Protein AF-A0AAX3QVM3-F1 (afdb_monomer)

Sequence (133 aa):
MRQSLIAAGMFLLTGGMVGCGTSSTQEKEDLIVVDVSKDYPKKELILQDLFDVEYIPLETTDEFVTLGWLQAIGKDVMIVRNMFAADGNIFIYDRKGKAVRKINRRGQGNEEYYATNGIYLDDEKGEMFVGNL

Mean predicted aligned error: 13.81 Å

Structure (mmCIF, N/CA/C/O backbone):
data_AF-A0AAX3QVM3-F1
#
_entry.id   AF-A0AAX3QVM3-F1
#
loop_
_atom_site.group_PDB
_atom_site.id
_atom_site.type_symbol
_atom_site.label_atom_id
_atom_site.label_alt_id
_atom_site.label_comp_id
_atom_site.label_asym_id
_atom_site.label_entity_id
_atom_site.label_seq_id
_atom_site.pdbx_PDB_ins_code
_atom_site.Cartn_x
_atom_site.Cartn_y
_atom_site.Cartn_z
_atom_site.occupancy
_atom_site.B_iso_or_equiv
_atom_site.auth_seq_id
_atom_site.auth_comp_id
_atom_site.auth_asym_id
_atom_site.auth_atom_id
_atom_site.pdbx_PDB_model_num
ATOM 1 N N . MET A 1 1 ? -101.484 -5.736 32.962 1.00 38.78 1 MET A N 1
ATOM 2 C CA . MET A 1 1 ? -100.752 -6.517 31.938 1.00 38.78 1 MET A CA 1
ATOM 3 C C . MET A 1 1 ? -100.676 -5.698 30.653 1.00 38.78 1 MET A C 1
ATOM 5 O O . MET A 1 1 ? -101.723 -5.218 30.246 1.00 38.78 1 MET A O 1
ATOM 9 N N . ARG A 1 2 ? -99.470 -5.621 30.048 1.00 36.12 2 ARG A N 1
ATOM 10 C CA . ARG A 1 2 ? -99.080 -5.027 28.734 1.00 36.12 2 ARG A CA 1
ATOM 11 C C . ARG A 1 2 ? -98.891 -3.491 28.735 1.00 36.12 2 ARG A C 1
ATOM 13 O O . ARG A 1 2 ? -99.872 -2.770 28.769 1.00 36.12 2 ARG A O 1
ATOM 20 N N . GLN A 1 3 ? -97.694 -2.972 29.050 1.00 40.34 3 GLN A N 1
ATOM 21 C CA . GLN A 1 3 ? -96.449 -2.765 28.254 1.00 40.34 3 GLN A CA 1
ATOM 22 C C . GLN A 1 3 ? -96.448 -1.498 27.351 1.00 40.34 3 GLN A C 1
ATOM 24 O O . GLN A 1 3 ? -97.041 -1.505 26.283 1.00 40.34 3 GLN A O 1
ATOM 29 N N . SER A 1 4 ? -95.768 -0.452 27.862 1.00 41.88 4 SER A N 1
ATOM 30 C CA . SER A 1 4 ? -94.753 0.459 27.259 1.00 41.88 4 SER A CA 1
ATOM 31 C C . SER A 1 4 ? -95.005 1.095 25.870 1.00 41.88 4 SER A C 1
ATOM 33 O O . SER A 1 4 ? -95.074 0.378 24.884 1.00 41.88 4 SER A O 1
ATOM 35 N N . LEU A 1 5 ? -95.236 2.419 25.749 1.00 45.25 5 LEU A N 1
ATOM 36 C CA . LEU A 1 5 ? -94.294 3.579 25.690 1.00 45.25 5 LEU A CA 1
ATOM 37 C C . LEU A 1 5 ? -93.631 3.813 24.313 1.00 45.25 5 LEU A C 1
ATOM 39 O O . LEU A 1 5 ? -92.945 2.928 23.824 1.00 45.25 5 LEU A O 1
ATOM 43 N N . ILE A 1 6 ? -93.766 5.035 23.765 1.00 42.94 6 ILE A N 1
ATOM 44 C CA . ILE A 1 6 ? -92.676 5.963 23.363 1.00 42.94 6 ILE A CA 1
ATOM 45 C C . ILE A 1 6 ? -93.299 7.316 22.959 1.00 42.94 6 ILE A C 1
ATOM 47 O O . ILE A 1 6 ? -94.255 7.375 22.188 1.00 42.94 6 ILE A O 1
ATOM 51 N N . ALA A 1 7 ? -92.752 8.399 23.516 1.00 40.78 7 ALA A N 1
ATOM 52 C CA . ALA A 1 7 ? -93.188 9.779 23.351 1.00 40.78 7 ALA A CA 1
ATOM 53 C C . ALA A 1 7 ? -92.034 10.677 22.876 1.00 40.78 7 ALA A C 1
ATOM 55 O O . ALA A 1 7 ? -90.876 10.421 23.191 1.00 40.78 7 ALA A O 1
ATOM 56 N N . ALA A 1 8 ? -92.444 11.773 22.232 1.00 39.62 8 ALA A N 1
ATOM 57 C CA . ALA A 1 8 ? -91.762 13.058 22.059 1.00 39.62 8 ALA A CA 1
ATOM 58 C C . ALA A 1 8 ? -90.604 13.147 21.046 1.00 39.62 8 ALA A C 1
ATOM 60 O O . ALA A 1 8 ? -89.513 12.615 21.227 1.00 39.62 8 ALA A O 1
ATOM 61 N N . GLY A 1 9 ? -90.869 13.912 19.981 1.00 39.12 9 GLY A N 1
ATOM 62 C CA . GLY A 1 9 ? -89.917 14.303 18.953 1.00 39.12 9 GLY A CA 1
ATOM 63 C C . GLY A 1 9 ? -89.215 15.640 19.229 1.00 39.12 9 GLY A C 1
ATOM 64 O O . GLY A 1 9 ? -89.809 16.576 19.749 1.00 39.12 9 GLY A O 1
ATOM 65 N N . MET A 1 10 ? -87.951 15.671 18.801 1.00 50.88 10 MET A N 1
ATOM 66 C CA . MET A 1 10 ? -87.217 16.745 18.112 1.00 50.88 10 MET A CA 1
ATOM 67 C C . MET A 1 10 ? -87.161 18.168 18.716 1.00 50.88 10 MET A C 1
ATOM 69 O O . MET A 1 10 ? -88.043 18.985 18.478 1.00 50.88 10 MET A O 1
ATOM 73 N N . PHE A 1 11 ? -86.018 18.510 19.331 1.00 42.75 11 PHE A N 1
ATOM 74 C CA . PHE A 1 11 ? -85.433 19.868 19.360 1.00 42.75 11 PHE A CA 1
ATOM 75 C C . PHE A 1 11 ? -83.930 19.761 19.726 1.00 42.75 11 PHE A C 1
ATOM 77 O O . PHE A 1 11 ? -83.596 19.253 20.788 1.00 42.75 11 PHE A O 1
ATOM 84 N N . LEU A 1 12 ? -83.012 19.864 18.756 1.00 39.66 12 LEU A N 1
ATOM 85 C CA . LEU A 1 12 ? -82.156 21.027 18.447 1.00 39.66 12 LEU A CA 1
ATOM 86 C C . LEU A 1 12 ? -81.158 21.474 19.543 1.00 39.66 12 LEU A C 1
ATOM 88 O O . LEU A 1 12 ? -81.544 21.918 20.614 1.00 39.66 12 LEU A O 1
ATOM 92 N N . LEU A 1 13 ? -79.882 21.503 19.120 1.00 44.12 13 LEU A N 1
ATOM 93 C CA . LEU A 1 13 ? -78.793 22.413 19.518 1.00 44.12 13 LEU A CA 1
ATOM 94 C C . LEU A 1 13 ? -78.195 22.283 20.929 1.00 44.12 13 LEU A C 1
ATOM 96 O O . LEU A 1 13 ? -78.696 22.839 21.896 1.00 44.12 13 LEU A O 1
ATOM 100 N N . THR A 1 14 ? -76.995 21.698 20.995 1.00 49.50 14 THR A N 1
ATOM 101 C CA . THR A 1 14 ? -75.802 22.325 21.607 1.00 49.50 14 THR A CA 1
ATOM 102 C C . THR A 1 14 ? -74.575 21.465 21.296 1.00 49.50 14 THR A C 1
ATOM 104 O O . THR A 1 14 ? -74.371 20.395 21.860 1.00 49.50 14 THR A O 1
ATOM 107 N N . GLY A 1 15 ? -73.765 21.923 20.338 1.00 46.59 15 GLY A N 1
ATOM 108 C CA . GLY A 1 15 ? -72.443 21.366 20.076 1.00 46.59 15 GLY A CA 1
ATOM 109 C C . GLY A 1 15 ? -71.517 21.693 21.241 1.00 46.59 15 GLY A C 1
ATOM 110 O O . GLY A 1 15 ? -71.039 22.819 21.359 1.00 46.59 15 GLY A O 1
ATOM 111 N N . GLY A 1 16 ? -71.291 20.714 22.114 1.00 46.47 16 GLY A N 1
ATOM 112 C CA . GLY A 1 16 ? -70.251 20.780 23.129 1.00 46.47 16 GLY A CA 1
ATOM 113 C C . GLY A 1 16 ? -68.883 20.638 22.470 1.00 46.47 16 GLY A C 1
ATOM 114 O O . GLY A 1 16 ? -68.560 19.581 21.931 1.00 46.47 16 GLY A O 1
ATOM 115 N N . MET A 1 17 ? -68.068 21.691 22.527 1.0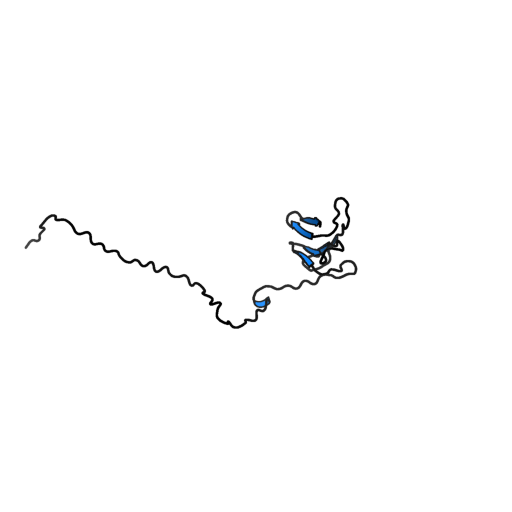0 55.53 17 MET A N 1
ATOM 116 C CA . MET A 1 17 ? -66.625 21.574 22.335 1.00 55.53 17 MET A CA 1
ATOM 117 C C . MET A 1 17 ? -66.050 20.751 23.492 1.00 55.53 17 MET A C 1
ATOM 119 O O . MET A 1 17 ? -65.626 21.295 24.507 1.00 55.53 17 MET A O 1
ATOM 123 N N . VAL A 1 18 ? -66.035 19.428 23.345 1.00 55.25 18 VAL A N 1
ATOM 124 C CA . VAL A 1 18 ? -65.148 18.567 24.129 1.00 55.25 18 VAL A CA 1
ATOM 125 C C . VAL A 1 18 ? -63.898 18.373 23.284 1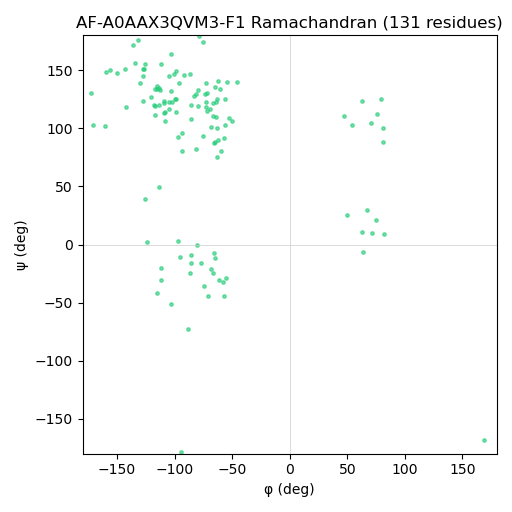.00 55.25 18 VAL A C 1
ATOM 127 O O . VAL A 1 18 ? -63.744 17.387 22.567 1.00 55.25 18 VAL A O 1
ATOM 130 N N . GLY A 1 19 ? -63.018 19.374 23.330 1.00 46.50 19 GLY A N 1
ATOM 131 C CA . GLY A 1 19 ? -61.626 19.204 22.938 1.00 46.50 19 GLY A CA 1
ATOM 132 C C . GLY A 1 19 ? -60.987 18.238 23.926 1.00 46.50 19 GLY A C 1
ATOM 133 O O . GLY A 1 19 ? -60.491 18.649 24.972 1.00 46.50 19 GLY A O 1
ATOM 134 N N . CYS A 1 20 ? -61.083 16.943 23.632 1.00 52.28 20 CYS A N 1
ATOM 135 C CA . CYS A 1 20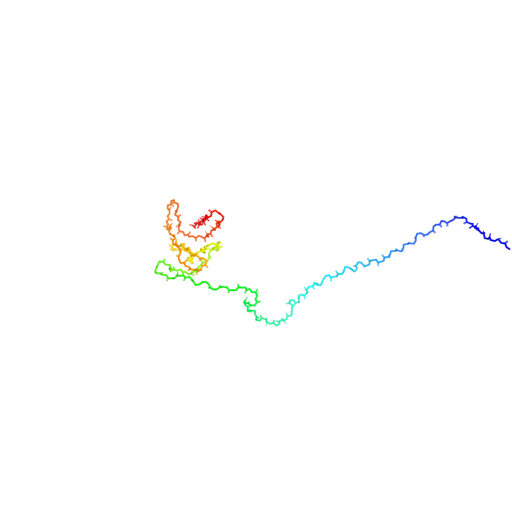 ? -60.367 15.909 24.354 1.00 52.28 20 CYS A CA 1
ATOM 136 C C . CYS A 1 20 ? -58.877 16.155 24.122 1.00 52.28 20 CYS A C 1
ATOM 138 O O . CYS A 1 20 ? -58.380 16.024 23.003 1.00 52.28 20 CYS A O 1
ATOM 140 N N . GLY A 1 21 ? -58.191 16.582 25.181 1.00 53.38 21 GLY A N 1
ATOM 141 C CA 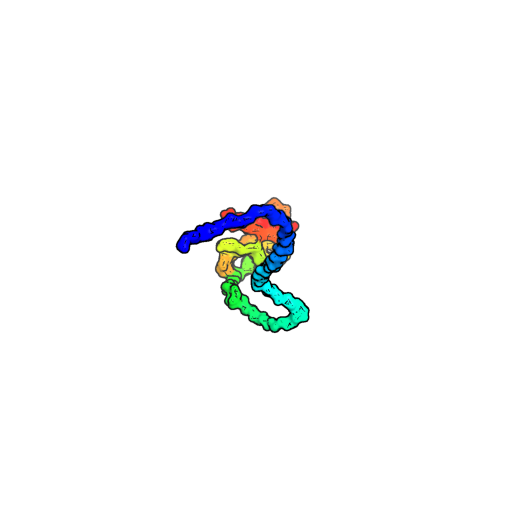. GLY A 1 21 ? -56.746 16.659 25.222 1.00 53.38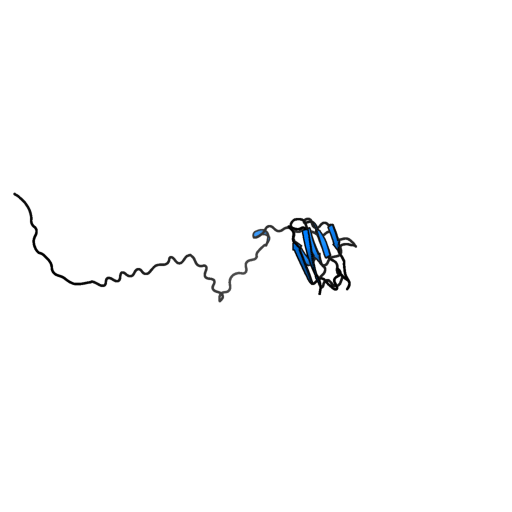 21 GLY A CA 1
ATOM 142 C C . GLY A 1 21 ? -56.165 15.266 25.055 1.00 53.38 21 GLY A C 1
ATOM 143 O O . GLY A 1 21 ? -55.912 14.569 26.029 1.00 53.38 21 GLY A O 1
ATOM 144 N N . THR A 1 22 ? -55.910 14.870 23.817 1.00 44.91 22 THR A N 1
ATOM 145 C CA . THR A 1 22 ? -54.849 13.917 23.539 1.00 44.91 22 THR A CA 1
ATOM 146 C C . THR A 1 22 ? -53.565 14.724 23.519 1.00 44.91 22 THR A C 1
ATOM 148 O O . THR A 1 22 ? -53.086 15.140 22.464 1.00 44.91 22 THR A O 1
ATOM 151 N N . SER A 1 23 ? -53.009 14.982 24.706 1.00 48.88 23 SER A N 1
ATOM 152 C CA . SER A 1 23 ? -51.562 15.087 24.802 1.00 48.88 23 SER A CA 1
ATOM 153 C C . SER A 1 23 ? -51.049 13.770 24.249 1.00 48.88 23 SER A C 1
ATOM 155 O O . SER A 1 23 ? -51.178 12.732 24.896 1.00 48.88 23 SER A O 1
ATOM 157 N N . SER A 1 24 ? -50.560 13.797 23.016 1.00 50.00 24 SER A N 1
ATOM 158 C CA . SER A 1 24 ? -49.697 12.752 22.511 1.00 50.00 24 SER A CA 1
ATOM 159 C C . SER A 1 24 ? -48.515 12.698 23.473 1.00 50.00 24 SER A C 1
ATOM 161 O O . SER A 1 24 ? -47.546 13.443 23.324 1.00 50.00 24 SER A O 1
ATOM 163 N N . THR A 1 25 ? -48.611 11.857 24.501 1.00 50.00 25 THR A N 1
ATOM 164 C CA . THR A 1 25 ? -47.453 11.220 25.106 1.00 50.00 25 THR A CA 1
ATOM 165 C C . THR A 1 25 ? -46.831 10.422 23.976 1.00 50.00 25 THR A C 1
ATOM 167 O O . THR A 1 25 ? -47.109 9.243 23.793 1.00 50.00 25 THR A O 1
ATOM 170 N N . GLN A 1 26 ? -46.066 11.127 23.140 1.00 55.28 26 GLN A N 1
ATOM 171 C CA . GLN A 1 26 ? -44.963 10.527 22.430 1.00 55.28 26 GLN A CA 1
ATOM 172 C C . GLN A 1 26 ? -44.159 9.873 23.538 1.00 55.28 26 GLN A C 1
ATOM 174 O O . GLN A 1 26 ? -43.618 10.569 24.403 1.00 55.28 26 GLN A O 1
ATOM 179 N N . GLU A 1 27 ? -44.199 8.546 23.583 1.00 58.81 27 GLU A N 1
ATOM 180 C CA . GLU A 1 27 ? -43.192 7.789 24.295 1.00 58.81 27 GLU A CA 1
ATOM 181 C C . GLU A 1 27 ? -41.869 8.349 23.783 1.00 58.81 27 GLU A C 1
ATOM 183 O O . GLU A 1 27 ? -41.536 8.225 22.604 1.00 58.81 27 GLU A O 1
ATOM 188 N N . LYS A 1 28 ? -41.202 9.140 24.630 1.00 60.38 28 LYS A N 1
ATOM 189 C CA . LYS A 1 28 ? -39.835 9.544 24.363 1.00 6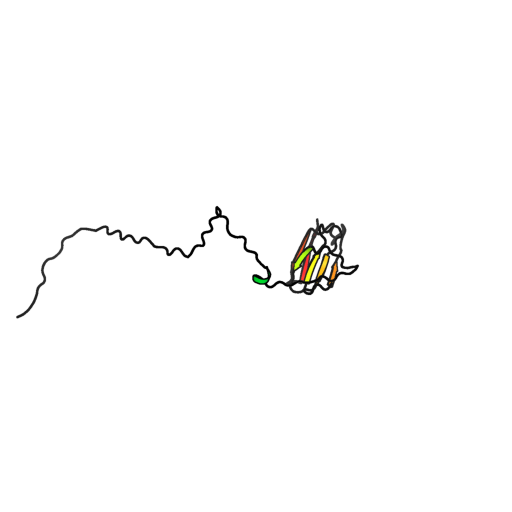0.38 28 LYS A CA 1
ATOM 190 C C . LYS A 1 28 ? -39.089 8.231 24.374 1.00 60.38 28 LYS A C 1
ATOM 192 O O . LYS A 1 28 ? -38.838 7.692 25.449 1.00 60.38 28 LYS A O 1
ATOM 197 N N . GLU A 1 29 ? -38.811 7.709 23.187 1.00 61.31 29 GLU A N 1
ATOM 198 C CA . GLU A 1 29 ? -37.793 6.690 23.040 1.00 61.31 29 GLU A CA 1
ATOM 199 C C . GLU A 1 29 ? -36.573 7.138 23.840 1.00 61.31 29 GLU A C 1
ATOM 201 O O . GLU A 1 29 ? -36.288 8.337 23.920 1.00 61.31 29 GLU A O 1
ATOM 206 N N . ASP A 1 30 ? -35.952 6.176 24.509 1.00 71.44 30 ASP A N 1
ATOM 207 C CA . ASP A 1 30 ? -34.983 6.336 25.589 1.00 71.44 30 ASP A CA 1
ATOM 208 C C . ASP A 1 30 ? -33.717 7.066 25.088 1.00 71.44 30 ASP A C 1
ATOM 210 O O . ASP A 1 30 ? -32.681 6.479 24.773 1.00 71.44 30 ASP A O 1
ATOM 214 N N . LEU A 1 31 ? -33.832 8.383 24.905 1.00 79.19 31 LEU A N 1
ATOM 215 C CA . LEU A 1 31 ? -32.796 9.228 24.336 1.00 79.19 31 LEU A CA 1
ATOM 216 C C . LEU A 1 31 ? -31.689 9.382 25.368 1.00 79.19 31 LEU A C 1
ATOM 218 O O . LEU A 1 31 ? -31.881 9.960 26.439 1.00 79.19 31 LEU A O 1
ATOM 222 N N . ILE A 1 32 ? -30.500 8.912 25.007 1.00 85.31 32 ILE A N 1
ATOM 223 C CA . ILE A 1 32 ? -29.303 9.112 25.814 1.00 85.31 32 ILE A CA 1
ATOM 224 C C . ILE A 1 32 ? -28.970 10.610 25.803 1.00 85.31 32 ILE A C 1
ATOM 226 O O . ILE A 1 32 ? -28.555 11.162 24.784 1.00 85.31 32 ILE A O 1
ATOM 230 N N . VAL A 1 33 ? -29.149 11.275 26.946 1.00 87.06 33 VAL A N 1
ATOM 231 C CA . VAL A 1 33 ? -28.783 12.684 27.140 1.00 87.06 33 VAL A CA 1
ATOM 232 C C . VAL A 1 33 ? -27.437 12.753 27.853 1.00 87.06 33 VAL A C 1
ATOM 234 O O . VAL A 1 33 ? -27.319 12.367 29.016 1.00 87.06 33 VAL A O 1
ATOM 237 N N . VAL A 1 34 ? -26.423 13.263 27.154 1.00 90.25 34 VAL A N 1
ATOM 238 C CA . VAL A 1 34 ? -25.081 13.491 27.707 1.00 90.25 34 VAL A CA 1
ATOM 239 C C . VAL A 1 34 ? -24.931 14.967 28.076 1.00 90.25 34 VAL A C 1
ATOM 241 O O . VAL A 1 34 ? -25.135 15.849 27.244 1.00 90.25 34 VAL A O 1
ATOM 244 N N . ASP A 1 35 ? -24.566 15.240 29.327 1.00 92.62 35 ASP A N 1
ATOM 245 C CA . ASP A 1 35 ? -24.357 16.586 29.862 1.00 92.62 35 ASP A CA 1
ATOM 246 C C . ASP A 1 35 ? -22.879 16.974 29.740 1.00 92.62 35 ASP A C 1
ATOM 248 O O . ASP A 1 35 ? -22.060 16.645 30.593 1.00 92.62 35 ASP A O 1
ATOM 252 N N . VAL A 1 36 ? -22.535 17.695 28.673 1.00 91.38 36 VAL A N 1
ATOM 253 C CA . VAL A 1 36 ? -21.147 18.083 28.351 1.00 91.38 36 VAL A CA 1
ATOM 254 C C . VAL A 1 36 ? -20.505 19.050 29.355 1.00 91.38 36 VAL A C 1
ATOM 256 O O . VAL A 1 36 ? -19.317 19.335 29.238 1.00 91.38 36 VAL A O 1
ATOM 259 N N . SER A 1 37 ? -21.268 19.572 30.323 1.00 95.12 37 SER A N 1
ATOM 260 C CA . SER A 1 37 ? -20.737 20.444 31.380 1.00 95.12 37 SER A CA 1
ATOM 261 C C . SER A 1 37 ? -20.174 19.676 32.579 1.00 95.12 37 SER A C 1
ATOM 263 O O . SER A 1 37 ? -19.554 20.278 33.457 1.00 95.12 37 SER A O 1
ATOM 265 N N . LYS A 1 38 ? -20.391 18.357 32.631 1.00 95.25 38 LYS A N 1
ATOM 266 C CA . LYS A 1 38 ? -19.945 17.493 33.725 1.00 95.25 38 LYS A CA 1
ATOM 267 C C . LYS A 1 38 ? -18.677 16.732 33.369 1.00 95.25 38 LYS A C 1
ATOM 269 O O . LYS A 1 38 ? -18.499 16.272 32.244 1.00 95.25 38 LYS A O 1
ATOM 274 N N . ASP A 1 39 ? -17.849 16.515 34.384 1.00 92.69 39 ASP A N 1
ATOM 275 C CA . ASP A 1 39 ? -16.718 15.600 34.303 1.00 92.69 39 ASP A CA 1
ATOM 276 C C . ASP A 1 39 ? -17.195 14.155 34.484 1.00 92.69 39 ASP A C 1
ATOM 278 O O . ASP A 1 39 ? -17.733 13.774 35.527 1.00 92.69 39 ASP A O 1
ATOM 282 N N . TYR A 1 40 ? -16.976 13.335 33.460 1.00 90.75 40 TYR A N 1
ATOM 283 C CA . TYR A 1 40 ? -17.228 11.897 33.490 1.00 90.75 40 TYR A CA 1
ATOM 284 C C . TYR A 1 40 ? -15.926 11.129 33.759 1.00 90.75 40 TYR A C 1
ATOM 286 O O . TYR A 1 40 ? -14.849 11.579 33.353 1.00 90.75 40 TYR A O 1
ATOM 294 N N . PRO A 1 41 ? -15.982 9.959 34.422 1.00 90.94 41 PRO A N 1
ATOM 295 C CA . PRO A 1 41 ? -14.788 9.165 34.679 1.00 90.94 41 PRO A CA 1
ATOM 296 C C . PRO A 1 41 ? -14.126 8.750 33.363 1.00 90.94 41 PRO A C 1
ATOM 298 O O . PRO A 1 41 ? -14.783 8.265 32.439 1.00 90.94 41 PRO A O 1
ATOM 301 N N . LYS A 1 42 ? -12.801 8.910 33.291 1.00 88.31 42 LYS A N 1
ATOM 302 C CA . LYS A 1 42 ? -12.012 8.386 32.176 1.00 88.31 42 LYS A CA 1
ATOM 303 C C . LYS A 1 42 ? -12.132 6.867 32.179 1.00 88.31 42 LYS A C 1
ATOM 305 O O . LYS A 1 42 ? -11.839 6.227 33.187 1.00 88.31 42 LYS A O 1
ATOM 310 N N . LYS A 1 43 ? -12.555 6.304 31.052 1.00 85.69 43 LYS A N 1
ATOM 311 C CA . LYS A 1 43 ? -12.577 4.861 30.841 1.00 85.69 43 LYS A CA 1
ATOM 312 C C . LYS A 1 43 ? -11.346 4.475 30.036 1.00 85.69 43 LYS A C 1
ATOM 314 O O . LYS A 1 43 ? -11.118 5.026 28.963 1.00 85.69 43 LYS A O 1
ATOM 319 N N . GLU A 1 44 ? -10.560 3.548 30.563 1.00 87.44 44 GLU A N 1
ATOM 320 C CA . GLU A 1 44 ? -9.510 2.903 29.786 1.00 87.44 44 GLU A CA 1
ATOM 321 C C . GLU A 1 44 ? -10.183 1.942 28.803 1.00 87.44 44 GLU A C 1
ATOM 323 O O . GLU A 1 44 ? -11.004 1.110 29.195 1.00 87.44 44 GLU A O 1
ATOM 328 N N . LEU A 1 45 ? -9.917 2.135 27.514 1.00 85.69 45 LEU A N 1
ATOM 329 C CA . LEU A 1 45 ? -10.437 1.289 26.450 1.00 85.69 45 LEU A CA 1
ATOM 330 C C . LEU A 1 45 ? -9.278 0.466 25.910 1.00 85.69 45 LEU A C 1
ATOM 332 O O . LEU A 1 45 ? -8.346 1.010 25.319 1.00 85.69 45 LEU A O 1
ATOM 336 N N . ILE A 1 46 ? -9.352 -0.843 26.107 1.00 86.12 46 ILE A N 1
ATOM 337 C CA . ILE A 1 46 ? -8.440 -1.786 25.479 1.00 86.12 46 ILE A CA 1
ATOM 338 C C . ILE A 1 46 ? -9.034 -2.096 24.106 1.00 86.12 46 ILE A C 1
ATOM 340 O O . ILE A 1 46 ? -10.165 -2.558 24.005 1.00 86.12 46 ILE A O 1
ATOM 344 N N . LEU A 1 47 ? -8.298 -1.811 23.029 1.00 85.44 47 LEU A N 1
ATOM 345 C CA . LEU A 1 47 ? -8.815 -1.994 21.663 1.00 85.44 47 LEU A CA 1
ATOM 346 C C . LEU A 1 47 ? -9.253 -3.440 21.392 1.00 85.44 47 LEU A C 1
ATOM 348 O O . LEU A 1 47 ? -10.218 -3.647 20.670 1.00 85.44 47 LEU A O 1
ATOM 352 N N . GLN A 1 48 ? -8.586 -4.410 22.018 1.00 88.06 48 GLN A N 1
ATOM 353 C CA . GLN A 1 48 ? -8.900 -5.839 21.927 1.00 88.06 48 GLN A CA 1
ATOM 354 C C . GLN A 1 48 ? -10.252 -6.200 22.562 1.00 88.06 48 GLN A C 1
ATOM 356 O O . GLN A 1 48 ? -10.863 -7.184 22.165 1.00 88.06 48 GLN A O 1
ATOM 361 N N . ASP A 1 49 ? -10.744 -5.396 23.510 1.00 89.38 49 ASP A N 1
ATOM 362 C CA . ASP A 1 49 ? -12.070 -5.593 24.110 1.00 89.38 49 ASP A CA 1
ATOM 363 C C . ASP A 1 49 ? -13.193 -5.118 23.173 1.00 89.38 49 ASP A C 1
ATOM 365 O O . ASP A 1 49 ? -14.365 -5.421 23.397 1.00 89.38 49 ASP A O 1
ATOM 369 N N . LEU A 1 50 ? -12.846 -4.331 22.149 1.00 90.62 50 LEU A N 1
ATOM 370 C CA . LEU A 1 50 ? -13.789 -3.716 21.214 1.00 90.62 50 LEU A CA 1
ATOM 371 C C . LEU A 1 50 ? -13.688 -4.299 19.800 1.00 90.62 50 LEU A C 1
ATOM 373 O O . LEU A 1 50 ? -14.688 -4.314 19.085 1.00 90.62 50 LEU A O 1
ATOM 377 N N . PHE A 1 51 ? -12.498 -4.743 19.390 1.00 90.19 51 PHE A N 1
ATOM 378 C CA . PHE A 1 51 ? -12.189 -5.146 18.021 1.00 90.19 51 PHE A CA 1
ATOM 379 C C . PHE A 1 51 ? -11.239 -6.344 17.979 1.00 90.19 51 PHE A C 1
ATOM 381 O O . PHE A 1 51 ? -10.351 -6.477 18.822 1.00 90.19 51 PHE A O 1
ATOM 388 N N . ASP A 1 52 ? -11.353 -7.146 16.921 1.00 91.56 52 ASP A N 1
ATOM 389 C CA . ASP A 1 52 ? -10.322 -8.115 16.559 1.00 91.56 52 ASP A CA 1
ATOM 390 C C . ASP A 1 52 ? -9.076 -7.363 16.070 1.00 91.56 52 ASP A C 1
ATOM 392 O O . ASP A 1 52 ? -9.116 -6.633 15.076 1.00 91.56 52 ASP A O 1
ATOM 396 N N . VAL A 1 53 ? -7.962 -7.513 16.789 1.00 89.75 53 VAL A N 1
ATOM 397 C CA . VAL A 1 53 ? -6.696 -6.837 16.478 1.00 89.75 53 VAL A CA 1
ATOM 398 C C . VAL A 1 53 ? -5.691 -7.855 15.956 1.00 89.75 53 VAL A C 1
ATOM 400 O O . VAL A 1 53 ? -5.348 -8.814 16.644 1.00 89.75 53 VAL A O 1
ATOM 403 N N . GLU A 1 54 ? -5.166 -7.608 14.759 1.00 90.62 54 GLU A N 1
ATOM 404 C CA . GLU A 1 54 ? -4.089 -8.389 14.154 1.00 90.62 54 GLU A CA 1
ATOM 405 C C . GLU A 1 54 ? -2.839 -7.519 13.981 1.00 90.62 54 GLU A C 1
ATOM 407 O O . GLU A 1 54 ? -2.914 -6.377 13.523 1.00 90.62 54 GLU A O 1
ATOM 412 N N . TYR A 1 55 ? -1.676 -8.074 14.325 1.00 92.31 55 TYR A N 1
ATOM 413 C CA . TYR A 1 55 ? -0.380 -7.453 14.067 1.00 92.31 55 TYR A CA 1
ATOM 414 C C . TYR A 1 55 ? 0.301 -8.172 12.904 1.00 92.31 55 TYR A C 1
ATOM 416 O O . TYR A 1 55 ? 0.646 -9.346 13.018 1.00 92.31 55 TYR A O 1
ATOM 424 N N . ILE A 1 56 ? 0.528 -7.453 11.803 1.00 95.44 56 ILE A N 1
ATOM 425 C CA . ILE A 1 56 ? 1.176 -7.988 10.602 1.00 95.44 56 ILE A CA 1
ATOM 426 C C . ILE A 1 56 ? 2.590 -7.392 10.495 1.00 95.44 56 ILE A C 1
ATOM 428 O O . ILE A 1 56 ? 2.720 -6.206 10.179 1.00 95.44 56 ILE A O 1
ATOM 432 N N . PRO A 1 57 ? 3.659 -8.165 10.766 1.00 95.75 57 PRO A N 1
ATOM 433 C CA . PRO A 1 57 ? 5.023 -7.691 10.572 1.00 95.75 57 PRO A CA 1
ATOM 434 C C . PRO A 1 57 ? 5.354 -7.638 9.077 1.00 95.75 57 PRO A C 1
ATOM 436 O O . PRO A 1 57 ? 5.164 -8.618 8.362 1.00 95.75 57 PRO A O 1
ATOM 439 N N . LEU A 1 58 ? 5.878 -6.506 8.606 1.00 97.56 58 LEU A N 1
ATOM 440 C CA . LEU A 1 58 ? 6.338 -6.380 7.224 1.00 97.56 58 LEU A CA 1
ATOM 441 C C . LEU A 1 58 ? 7.746 -6.969 7.077 1.00 97.56 58 LEU A C 1
ATOM 443 O O . LEU A 1 58 ? 8.660 -6.627 7.832 1.00 97.56 58 LEU A O 1
ATOM 447 N N . GLU A 1 59 ? 7.925 -7.840 6.088 1.00 98.00 59 GLU A N 1
ATOM 448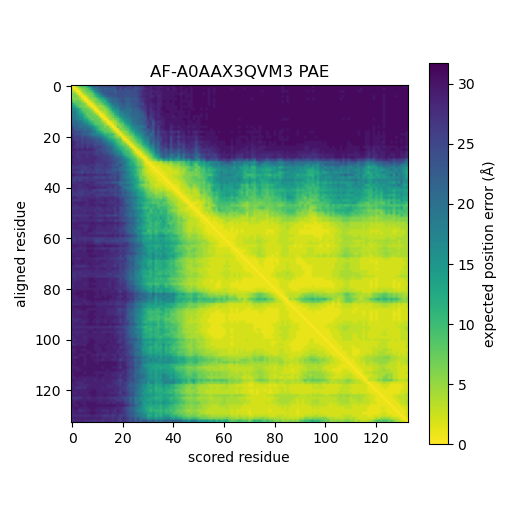 C CA . GLU A 1 59 ? 9.227 -8.372 5.704 1.00 98.00 59 GLU A CA 1
ATOM 449 C C . GLU A 1 59 ? 10.176 -7.219 5.372 1.00 98.00 59 GLU A C 1
ATOM 451 O O . GLU A 1 59 ? 9.877 -6.361 4.545 1.00 98.00 59 GLU A O 1
ATOM 456 N N . THR A 1 60 ? 11.328 -7.202 6.038 1.00 97.00 60 THR A N 1
ATOM 457 C CA . THR A 1 60 ? 12.323 -6.142 5.894 1.00 97.00 60 THR A CA 1
ATOM 458 C C . THR A 1 60 ? 13.604 -6.739 5.340 1.00 97.00 60 THR A C 1
ATOM 460 O O . THR A 1 60 ? 14.216 -7.611 5.957 1.00 97.00 60 THR A O 1
ATOM 463 N N . THR A 1 61 ? 14.012 -6.252 4.175 1.00 96.62 61 THR A N 1
ATOM 464 C CA . THR A 1 61 ? 15.268 -6.608 3.505 1.00 96.62 61 THR A CA 1
ATOM 465 C C . THR A 1 61 ? 15.927 -5.340 2.979 1.00 96.62 61 THR A C 1
ATOM 467 O O . THR A 1 61 ? 15.292 -4.285 2.956 1.00 96.62 61 THR A O 1
ATOM 470 N N . ASP A 1 62 ? 17.164 -5.437 2.490 1.00 95.00 62 ASP A N 1
ATOM 471 C CA . ASP A 1 62 ? 17.863 -4.304 1.866 1.00 95.00 62 ASP A CA 1
ATOM 472 C C . ASP A 1 62 ? 17.058 -3.684 0.706 1.00 95.00 62 ASP A C 1
ATOM 474 O O . ASP A 1 62 ? 17.135 -2.483 0.448 1.00 95.00 62 ASP A O 1
ATOM 478 N N . GLU A 1 63 ? 16.231 -4.483 0.022 1.00 93.12 63 GLU A N 1
ATOM 479 C CA . GLU A 1 63 ? 15.360 -4.003 -1.051 1.00 93.12 63 GLU A CA 1
ATOM 480 C C . GLU A 1 63 ? 14.005 -3.475 -0.560 1.00 93.12 63 GLU A C 1
ATOM 482 O O . GLU A 1 63 ? 13.403 -2.647 -1.253 1.00 93.12 63 GLU A O 1
ATOM 487 N N . PHE A 1 64 ? 13.537 -3.921 0.608 1.00 95.81 64 PHE A N 1
ATOM 488 C CA . PHE A 1 64 ? 12.232 -3.606 1.201 1.00 95.81 64 PHE A CA 1
ATOM 489 C C . PHE A 1 64 ? 12.371 -2.785 2.491 1.00 95.81 64 PHE A C 1
ATOM 491 O O . PHE A 1 64 ? 11.770 -3.079 3.520 1.00 95.81 64 PHE A O 1
ATOM 498 N N . VAL A 1 65 ? 13.159 -1.710 2.430 1.00 93.12 65 VAL A N 1
ATOM 499 C CA . VAL A 1 65 ? 13.234 -0.719 3.510 1.00 93.12 65 VAL A CA 1
ATOM 500 C C . VAL A 1 65 ? 12.126 0.317 3.326 1.00 93.12 65 VAL A C 1
ATOM 502 O O . VAL A 1 65 ? 12.185 1.158 2.424 1.00 93.12 65 VAL A O 1
ATOM 505 N N . THR A 1 66 ? 11.112 0.269 4.192 1.00 92.56 66 THR A N 1
ATOM 506 C CA . THR A 1 66 ? 9.970 1.190 4.155 1.00 92.56 66 THR A CA 1
ATOM 507 C C . THR A 1 66 ? 9.722 1.893 5.491 1.00 92.56 66 THR A C 1
ATOM 509 O O . THR A 1 66 ? 9.976 1.343 6.556 1.00 92.56 66 THR A O 1
ATOM 512 N N . LEU A 1 67 ? 9.173 3.109 5.429 1.00 92.50 67 LEU A N 1
ATOM 513 C CA . LEU A 1 67 ? 8.643 3.859 6.570 1.00 92.50 67 LEU A CA 1
ATOM 514 C C . LEU A 1 67 ? 7.228 3.407 6.975 1.00 92.50 67 LEU A C 1
ATOM 516 O O . LEU A 1 67 ? 6.662 3.965 7.911 1.00 92.50 67 LEU A O 1
ATOM 520 N N . GLY A 1 68 ? 6.637 2.433 6.272 1.00 92.00 68 GLY A N 1
ATOM 521 C CA . GLY A 1 68 ? 5.354 1.841 6.654 1.00 92.00 68 GLY A CA 1
ATOM 522 C C . GLY A 1 68 ? 4.136 2.727 6.379 1.00 92.00 68 GLY A C 1
ATOM 523 O O . GLY A 1 68 ? 3.087 2.520 6.985 1.00 92.00 68 GLY A O 1
ATOM 524 N N . TRP A 1 69 ? 4.239 3.715 5.481 1.00 94.31 69 TRP A N 1
ATOM 525 C CA . TRP A 1 69 ? 3.109 4.588 5.158 1.00 94.31 69 TRP A CA 1
ATOM 526 C C . TRP A 1 69 ? 2.096 3.857 4.268 1.00 94.31 69 TRP A C 1
ATOM 528 O O . TRP A 1 69 ? 2.222 3.814 3.040 1.00 94.31 69 TRP A O 1
ATOM 538 N N . LEU A 1 70 ? 1.101 3.247 4.909 1.00 94.94 70 LEU A N 1
ATOM 539 C CA . LEU A 1 70 ? 0.039 2.483 4.265 1.00 94.94 70 LEU A CA 1
ATOM 540 C C . LEU A 1 70 ? -0.833 3.388 3.379 1.00 94.94 70 LEU A C 1
ATOM 542 O O . LEU A 1 70 ? -1.203 4.500 3.757 1.00 94.94 70 LEU A O 1
ATOM 546 N N . GLN A 1 71 ? -1.140 2.922 2.174 1.00 95.25 71 GLN A N 1
ATOM 547 C CA . GLN A 1 71 ? -1.976 3.632 1.201 1.00 95.25 71 GLN A CA 1
ATOM 548 C C . GLN A 1 71 ? -3.276 2.896 0.920 1.00 95.25 71 GLN A C 1
ATOM 550 O O . GLN A 1 71 ? -4.325 3.52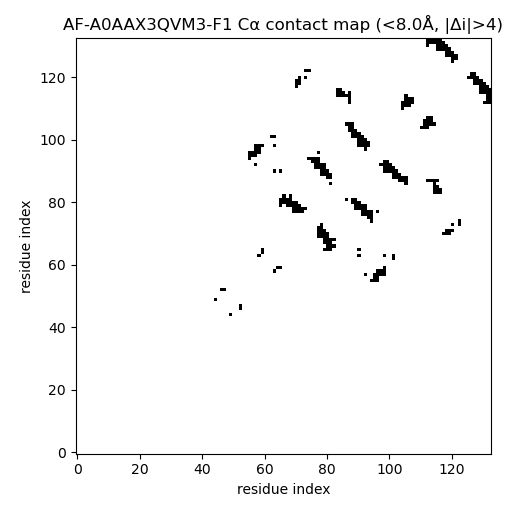6 0.845 1.00 95.25 71 GLN A O 1
ATOM 555 N N . ALA A 1 72 ? -3.208 1.573 0.796 1.00 95.81 72 ALA A N 1
ATOM 556 C CA . ALA A 1 72 ? -4.374 0.744 0.551 1.00 95.81 72 ALA A CA 1
ATOM 557 C C . ALA A 1 72 ? -4.185 -0.641 1.170 1.00 95.81 72 ALA A C 1
ATOM 559 O O . ALA A 1 72 ? -3.072 -1.172 1.213 1.00 95.81 72 ALA A O 1
ATOM 560 N N . ILE A 1 73 ? -5.294 -1.227 1.611 1.00 96.06 73 ILE A N 1
ATOM 561 C CA . ILE A 1 73 ? -5.403 -2.643 1.945 1.00 96.06 73 ILE A CA 1
ATOM 562 C C . ILE A 1 73 ? -6.416 -3.224 0.972 1.00 96.06 73 ILE A C 1
ATOM 564 O O . ILE A 1 73 ? -7.592 -2.874 1.043 1.00 96.06 73 ILE A O 1
ATOM 568 N N . GLY A 1 74 ? -5.938 -4.076 0.076 1.00 96.19 74 GLY A N 1
ATOM 569 C CA . GLY A 1 74 ? -6.786 -4.863 -0.797 1.00 96.19 74 GLY A CA 1
ATOM 570 C C . GLY A 1 74 ? -7.072 -6.253 -0.235 1.00 96.19 74 GLY A C 1
ATOM 571 O O . GLY A 1 74 ? -6.590 -6.615 0.842 1.00 96.19 74 GLY A O 1
ATOM 572 N N . LYS A 1 75 ? -7.824 -7.062 -0.984 1.00 96.12 75 LYS A N 1
ATOM 573 C CA . LYS A 1 75 ? -8.132 -8.461 -0.618 1.00 96.12 75 LYS A CA 1
ATOM 574 C C . LYS A 1 75 ? -6.872 -9.309 -0.413 1.00 96.12 75 LYS A C 1
ATOM 576 O O . LYS A 1 75 ? -6.779 -10.023 0.582 1.00 96.12 75 LYS A O 1
ATOM 581 N N . ASP A 1 76 ? -5.898 -9.179 -1.312 1.00 95.88 76 ASP A N 1
ATOM 582 C CA . ASP A 1 76 ? -4.697 -10.029 -1.334 1.00 95.88 76 ASP A CA 1
ATOM 583 C C . ASP A 1 76 ? -3.406 -9.284 -0.972 1.00 95.88 76 ASP A C 1
ATOM 585 O O . ASP A 1 76 ? -2.416 -9.906 -0.576 1.00 95.88 76 ASP A O 1
ATOM 589 N N . VAL A 1 77 ? -3.406 -7.952 -1.077 1.00 97.38 77 VAL A N 1
ATOM 590 C CA . VAL A 1 77 ? -2.193 -7.136 -0.964 1.00 97.38 77 VAL A CA 1
ATOM 591 C C . VAL A 1 77 ? -2.373 -5.910 -0.079 1.00 97.38 77 VAL A C 1
ATOM 593 O O . VAL A 1 77 ? -3.468 -5.384 0.091 1.00 97.38 77 VAL A O 1
ATOM 596 N N . MET A 1 78 ? -1.265 -5.419 0.461 1.00 97.88 78 MET A N 1
ATOM 597 C CA . MET A 1 78 ? -1.153 -4.110 1.091 1.00 97.88 78 MET A CA 1
ATOM 598 C C . MET A 1 78 ? -0.193 -3.250 0.283 1.00 97.88 78 MET A C 1
ATOM 600 O O . MET A 1 78 ? 0.904 -3.691 -0.070 1.00 97.88 78 MET A O 1
ATOM 604 N N . ILE A 1 79 ? -0.598 -2.011 0.019 1.00 97.50 79 ILE A N 1
ATOM 605 C CA . ILE A 1 79 ? 0.206 -1.035 -0.708 1.00 97.50 79 ILE A CA 1
ATOM 606 C C . ILE A 1 79 ? 0.761 -0.029 0.284 1.00 97.50 79 ILE A C 1
ATOM 608 O O . ILE A 1 79 ? 0.014 0.646 0.997 1.00 97.50 79 ILE A O 1
ATOM 612 N N . VAL A 1 80 ? 2.080 0.082 0.310 1.00 96.69 80 VAL A N 1
ATOM 613 C CA . VAL A 1 80 ? 2.831 0.931 1.229 1.00 96.69 80 VAL A CA 1
ATOM 614 C C . VAL A 1 80 ? 3.767 1.815 0.415 1.00 96.69 80 VAL A C 1
ATOM 616 O O . VAL A 1 80 ? 4.304 1.401 -0.611 1.00 96.69 80 VAL A O 1
ATOM 619 N N . ARG A 1 81 ? 3.994 3.044 0.862 1.00 94.50 81 ARG A N 1
ATOM 620 C CA . ARG A 1 81 ? 5.040 3.918 0.318 1.00 94.50 81 ARG A CA 1
ATOM 621 C C . ARG A 1 81 ? 5.861 4.523 1.446 1.00 94.50 81 ARG A C 1
ATOM 623 O O . ARG A 1 81 ? 5.559 4.332 2.622 1.00 94.50 81 ARG A O 1
ATOM 630 N N . ASN A 1 82 ? 6.894 5.272 1.092 1.00 92.69 82 ASN A N 1
ATOM 631 C CA . ASN A 1 82 ? 7.605 6.091 2.063 1.00 92.69 82 ASN A CA 1
ATOM 632 C C . ASN A 1 82 ? 6.939 7.462 2.205 1.00 92.69 82 ASN A C 1
ATOM 634 O O . ASN A 1 82 ? 6.367 8.010 1.254 1.00 92.69 82 ASN A O 1
ATOM 638 N N . MET A 1 83 ? 6.996 8.005 3.422 1.00 87.44 83 MET A N 1
ATOM 639 C CA . MET A 1 83 ? 6.505 9.347 3.723 1.00 87.44 83 MET A CA 1
ATOM 640 C C . MET A 1 83 ? 7.170 10.360 2.777 1.00 87.44 83 MET A C 1
ATOM 642 O O . MET A 1 83 ? 8.346 10.230 2.445 1.00 87.44 83 MET A O 1
ATOM 646 N N . PHE A 1 84 ? 6.395 11.332 2.292 1.00 84.00 84 PHE A N 1
ATOM 647 C CA . PHE A 1 84 ? 6.790 12.315 1.265 1.00 84.00 84 PHE A CA 1
ATOM 648 C C . PHE A 1 84 ? 7.119 11.759 -0.132 1.00 84.00 84 PHE A C 1
ATOM 650 O O . PHE A 1 84 ? 7.292 12.554 -1.050 1.00 84.00 84 PHE A O 1
ATOM 657 N N . ALA A 1 85 ? 7.171 10.434 -0.324 1.00 83.69 85 ALA A N 1
ATOM 658 C CA . ALA A 1 85 ? 7.384 9.765 -1.616 1.00 83.69 85 ALA A CA 1
ATOM 659 C C . ALA A 1 85 ? 8.571 10.273 -2.459 1.00 83.69 85 ALA A C 1
ATOM 661 O O . ALA A 1 85 ? 8.585 10.130 -3.685 1.00 83.69 85 ALA A O 1
ATOM 662 N N . ALA A 1 86 ? 9.584 10.852 -1.814 1.00 83.19 86 ALA A N 1
ATOM 663 C CA . ALA A 1 86 ? 10.740 11.424 -2.498 1.00 83.19 86 ALA A CA 1
ATOM 664 C C . ALA A 1 86 ? 11.631 10.358 -3.159 1.00 83.19 86 ALA A C 1
ATOM 666 O O . ALA A 1 86 ? 12.372 10.654 -4.088 1.00 83.19 86 ALA A O 1
ATOM 667 N N . ASP A 1 87 ? 11.557 9.104 -2.725 1.00 91.69 87 ASP A N 1
ATOM 668 C CA . ASP A 1 87 ? 12.293 8.004 -3.350 1.00 91.69 87 ASP A CA 1
ATOM 669 C C . ASP A 1 87 ? 11.547 7.380 -4.539 1.00 91.69 87 ASP A C 1
ATOM 671 O O . ASP A 1 87 ? 12.157 6.683 -5.346 1.00 91.69 87 ASP A O 1
ATOM 675 N N . GLY A 1 88 ? 10.243 7.647 -4.676 1.00 92.88 88 GLY A N 1
ATOM 676 C CA . GLY A 1 88 ? 9.379 7.059 -5.696 1.00 92.88 88 GLY A CA 1
ATOM 677 C C . GLY A 1 88 ? 9.050 5.576 -5.485 1.00 92.88 88 GLY A C 1
ATOM 678 O O . GLY A 1 88 ? 8.489 4.950 -6.389 1.00 92.88 88 GLY A O 1
ATOM 679 N N . ASN A 1 89 ? 9.384 4.999 -4.328 1.00 95.25 89 ASN A N 1
ATOM 680 C CA . ASN A 1 89 ? 9.134 3.585 -4.072 1.00 95.25 89 ASN A CA 1
ATOM 681 C C . ASN A 1 89 ? 7.674 3.338 -3.676 1.00 95.25 89 ASN A C 1
ATOM 683 O O . ASN A 1 89 ? 7.121 3.990 -2.785 1.00 95.25 89 ASN A O 1
ATOM 687 N N . ILE A 1 90 ? 7.081 2.333 -4.313 1.00 96.69 90 ILE A N 1
ATOM 688 C CA . ILE A 1 90 ? 5.808 1.726 -3.937 1.00 96.69 90 ILE A CA 1
ATOM 689 C C . ILE A 1 90 ? 6.103 0.268 -3.595 1.00 96.69 90 ILE A C 1
ATOM 691 O O . ILE A 1 90 ? 6.608 -0.485 -4.430 1.00 96.69 90 ILE A O 1
ATOM 695 N N . PHE A 1 91 ? 5.803 -0.122 -2.366 1.00 97.62 91 PHE A N 1
ATOM 696 C CA . PHE A 1 91 ? 5.995 -1.466 -1.847 1.00 97.62 91 PHE A CA 1
ATOM 697 C C . PHE A 1 91 ? 4.651 -2.188 -1.809 1.00 97.62 91 PHE A C 1
ATOM 699 O O . PHE A 1 91 ? 3.654 -1.653 -1.323 1.00 97.62 91 PHE A O 1
ATOM 706 N N . ILE A 1 92 ? 4.639 -3.409 -2.323 1.00 97.88 92 ILE A N 1
ATOM 707 C CA . ILE A 1 92 ? 3.491 -4.305 -2.328 1.00 97.88 92 ILE A CA 1
ATOM 708 C C . ILE A 1 92 ? 3.852 -5.481 -1.433 1.00 97.88 92 ILE A C 1
ATOM 710 O O . ILE A 1 92 ? 4.825 -6.196 -1.699 1.00 97.88 92 ILE A O 1
ATOM 714 N N . TYR A 1 93 ? 3.058 -5.665 -0.388 1.00 98.50 93 TYR A N 1
ATOM 715 C CA . TYR A 1 93 ? 3.130 -6.804 0.517 1.00 98.50 93 TYR A CA 1
ATOM 716 C C . TYR A 1 93 ? 1.886 -7.666 0.343 1.00 98.50 93 TYR A C 1
ATOM 718 O O . TYR A 1 93 ? 0.844 -7.158 -0.067 1.00 98.50 93 TYR A O 1
ATOM 726 N N . ASP A 1 94 ? 1.966 -8.950 0.668 1.00 98.12 94 ASP A N 1
ATOM 727 C CA . ASP A 1 94 ? 0.757 -9.752 0.848 1.00 98.12 94 ASP A CA 1
ATOM 728 C C . ASP A 1 94 ? 0.076 -9.408 2.187 1.00 98.12 94 ASP A C 1
ATOM 730 O O . ASP A 1 94 ? 0.602 -8.650 3.010 1.00 98.12 94 ASP A O 1
ATOM 734 N N . ARG A 1 95 ? -1.105 -9.978 2.442 1.00 97.31 95 ARG A N 1
ATOM 735 C CA . ARG A 1 95 ? -1.830 -9.782 3.713 1.00 97.31 95 ARG A CA 1
ATOM 736 C C . ARG A 1 95 ? -1.122 -10.340 4.950 1.00 97.31 95 ARG A C 1
ATOM 738 O O . ARG A 1 95 ? -1.537 -10.015 6.053 1.00 97.31 95 ARG A O 1
ATOM 745 N N . LYS A 1 96 ? -0.064 -11.139 4.793 1.00 97.69 96 LYS A N 1
ATOM 746 C CA . LYS A 1 96 ? 0.766 -11.659 5.892 1.00 97.69 96 LYS A CA 1
ATOM 747 C C . LYS A 1 96 ? 2.033 -10.829 6.106 1.00 97.69 96 LYS A C 1
ATOM 749 O O . LYS A 1 96 ? 2.845 -11.181 6.957 1.00 97.69 96 LYS A O 1
ATOM 754 N N . GLY A 1 97 ? 2.196 -9.741 5.350 1.00 97.81 97 GLY A N 1
ATOM 755 C CA . GLY A 1 97 ? 3.341 -8.844 5.436 1.00 97.81 97 GLY A CA 1
ATOM 756 C C . GLY A 1 97 ? 4.567 -9.335 4.674 1.00 97.81 97 GLY A C 1
ATOM 757 O O . GLY A 1 97 ? 5.626 -8.724 4.787 1.00 97.81 97 GLY A O 1
ATOM 758 N N . LYS A 1 98 ? 4.458 -10.393 3.867 1.00 98.38 98 LYS A N 1
ATOM 759 C CA . LYS A 1 98 ? 5.562 -10.853 3.023 1.00 98.38 98 LYS A CA 1
ATOM 760 C C . LYS A 1 98 ? 5.779 -9.888 1.863 1.00 98.38 98 LYS A C 1
ATOM 762 O O . LYS A 1 98 ? 4.813 -9.421 1.254 1.00 98.38 98 LYS A O 1
ATOM 767 N N . ALA A 1 99 ? 7.033 -9.610 1.530 1.00 97.94 99 ALA A N 1
ATOM 768 C CA . ALA A 1 99 ? 7.384 -8.767 0.399 1.00 97.94 99 ALA A CA 1
ATOM 769 C C . ALA A 1 99 ? 6.979 -9.450 -0.920 1.00 97.94 99 ALA A C 1
ATOM 771 O O . ALA A 1 99 ? 7.421 -10.559 -1.225 1.00 97.94 99 ALA A O 1
ATOM 772 N N . VAL A 1 100 ? 6.130 -8.790 -1.714 1.00 97.75 100 VAL A N 1
ATOM 773 C CA . VAL A 1 100 ? 5.677 -9.305 -3.019 1.00 97.75 100 VAL A CA 1
ATOM 774 C C . VAL A 1 100 ? 6.405 -8.596 -4.149 1.00 97.75 100 VAL A C 1
ATOM 776 O O . VAL A 1 100 ? 6.943 -9.241 -5.049 1.00 97.75 100 VAL A O 1
ATOM 779 N N . ARG A 1 101 ? 6.410 -7.258 -4.136 1.00 96.62 101 ARG A N 1
ATOM 780 C CA . ARG A 1 101 ? 7.012 -6.462 -5.212 1.00 96.62 101 ARG A CA 1
ATOM 781 C C . ARG A 1 101 ? 7.340 -5.045 -4.762 1.00 96.62 101 ARG A C 1
ATOM 783 O O . ARG A 1 101 ? 6.607 -4.449 -3.984 1.00 96.62 101 ARG A O 1
ATOM 790 N N . LYS A 1 102 ? 8.397 -4.474 -5.338 1.00 96.38 102 LYS A N 1
ATOM 791 C CA . LYS A 1 102 ? 8.684 -3.038 -5.298 1.00 96.38 102 LYS A CA 1
ATOM 792 C C . LYS A 1 102 ? 8.563 -2.446 -6.700 1.00 96.38 102 LYS A C 1
ATOM 794 O O . LYS A 1 102 ? 9.063 -3.025 -7.665 1.00 96.38 102 LYS A O 1
ATOM 799 N N . ILE A 1 103 ? 7.892 -1.306 -6.816 1.00 95.31 103 ILE A N 1
ATOM 800 C CA . ILE A 1 103 ? 7.762 -0.534 -8.054 1.00 95.31 103 ILE A CA 1
ATOM 801 C C . ILE A 1 103 ? 8.416 0.827 -7.833 1.00 95.31 103 ILE A C 1
ATOM 803 O O . ILE A 1 103 ? 8.186 1.477 -6.815 1.00 95.31 103 ILE A O 1
ATOM 807 N N . ASN A 1 104 ? 9.224 1.253 -8.800 1.00 95.19 104 ASN A N 1
ATOM 808 C CA . ASN A 1 104 ? 9.765 2.601 -8.854 1.00 95.19 104 ASN A CA 1
ATOM 809 C C . ASN A 1 104 ? 9.796 3.071 -10.313 1.00 95.19 104 ASN A C 1
ATOM 811 O O . ASN A 1 104 ? 10.435 2.443 -11.156 1.00 95.19 104 ASN A O 1
ATOM 815 N N . ARG A 1 105 ? 9.062 4.144 -10.607 1.00 95.31 105 ARG A N 1
ATOM 816 C CA . ARG A 1 105 ? 9.044 4.843 -11.898 1.00 95.31 105 ARG A CA 1
ATOM 817 C C . ARG A 1 105 ? 9.342 6.333 -11.693 1.00 95.31 105 ARG A C 1
ATOM 819 O O . ARG A 1 105 ? 8.687 7.180 -12.291 1.00 95.31 105 ARG A O 1
ATOM 826 N N . ARG A 1 106 ? 10.267 6.670 -10.784 1.00 93.81 106 ARG A N 1
ATOM 827 C CA . ARG A 1 106 ? 10.618 8.068 -10.515 1.00 93.81 106 ARG A CA 1
ATOM 828 C C . ARG A 1 106 ? 11.246 8.708 -11.755 1.00 93.81 106 ARG A C 1
ATOM 830 O O . ARG A 1 106 ? 12.289 8.249 -12.207 1.00 93.81 106 ARG A O 1
ATOM 837 N N . GLY A 1 107 ? 10.657 9.795 -12.242 1.00 93.88 107 GLY A N 1
ATOM 838 C CA . GLY A 1 107 ? 11.135 10.510 -13.422 1.00 93.88 107 GLY A CA 1
ATOM 839 C C . GLY A 1 107 ? 10.141 11.555 -13.934 1.00 93.88 107 GLY A C 1
ATOM 840 O O . GLY A 1 107 ? 9.205 11.926 -13.227 1.00 93.88 107 GLY A O 1
ATOM 841 N N . GLN A 1 108 ? 10.386 12.078 -15.134 1.00 92.62 108 GLN A N 1
ATOM 842 C CA . GLN A 1 108 ? 9.575 13.135 -15.768 1.00 92.62 108 GLN A CA 1
ATOM 843 C C . GLN A 1 108 ? 9.041 12.729 -17.151 1.00 92.62 108 GLN A C 1
ATOM 845 O O . GLN A 1 108 ? 8.412 13.540 -17.832 1.00 92.62 108 GLN A O 1
ATOM 850 N N . GLY A 1 109 ? 9.322 11.504 -17.591 1.00 93.12 109 GLY A N 1
ATOM 851 C CA . GLY A 1 109 ? 8.831 10.949 -18.840 1.00 93.12 109 GLY A CA 1
ATOM 852 C C . GLY A 1 109 ? 7.387 10.459 -18.755 1.00 93.12 109 GLY A C 1
ATOM 853 O O . GLY A 1 109 ? 6.724 10.509 -17.719 1.00 93.12 109 GLY A O 1
ATOM 854 N N . ASN A 1 110 ? 6.898 9.947 -19.881 1.00 91.25 110 ASN A N 1
ATOM 855 C CA . ASN A 1 110 ? 5.602 9.278 -19.924 1.00 91.25 110 ASN A CA 1
ATOM 856 C C . ASN A 1 110 ? 5.627 8.036 -19.019 1.00 91.25 110 ASN A C 1
ATOM 858 O O . ASN A 1 110 ? 6.616 7.309 -19.003 1.00 91.25 110 ASN A O 1
ATOM 862 N N . GLU A 1 111 ? 4.529 7.789 -18.300 1.00 90.62 111 GLU A N 1
ATOM 863 C CA . GLU A 1 111 ? 4.390 6.686 -17.326 1.00 90.62 111 GLU A CA 1
ATOM 864 C C . GLU A 1 111 ? 5.346 6.742 -16.118 1.00 90.62 111 GLU A C 1
ATOM 866 O O . GLU A 1 111 ? 5.440 5.779 -15.349 1.00 90.62 111 GLU A O 1
ATOM 871 N N . GLU A 1 112 ? 6.041 7.862 -15.926 1.00 94.31 112 GLU A N 1
ATOM 872 C CA . GLU A 1 112 ? 6.851 8.143 -14.745 1.00 94.31 112 GLU A CA 1
ATOM 873 C C . GLU A 1 112 ? 6.129 9.116 -13.805 1.00 94.31 112 GLU A C 1
ATOM 875 O O . GLU A 1 112 ? 5.159 9.784 -14.174 1.00 94.31 112 GLU A O 1
ATOM 880 N N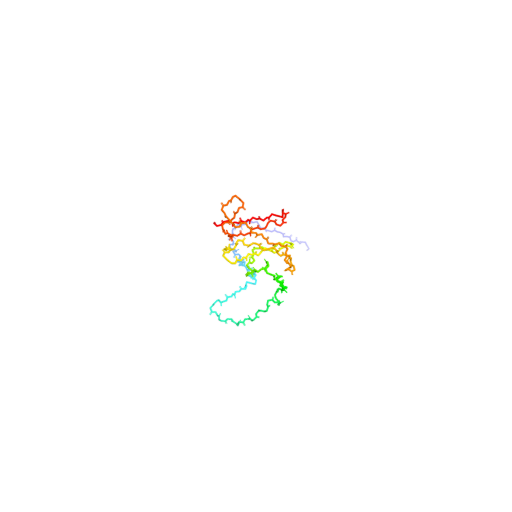 . TYR A 1 113 ? 6.604 9.196 -12.566 1.00 92.50 113 TYR A N 1
ATOM 881 C CA . TYR A 1 113 ? 6.125 10.156 -11.577 1.00 92.50 113 TYR A CA 1
ATOM 882 C C . TYR A 1 113 ? 7.294 10.897 -10.931 1.00 92.50 113 TYR A C 1
ATOM 884 O O . TYR A 1 113 ? 8.314 10.306 -10.581 1.00 92.50 113 TYR A O 1
ATOM 892 N N . TYR A 1 114 ? 7.145 12.201 -10.717 1.00 90.25 114 TYR A N 1
ATOM 893 C CA . TYR A 1 114 ? 8.131 12.990 -9.990 1.00 90.25 114 TYR A CA 1
ATOM 894 C C . TYR A 1 114 ? 8.110 12.629 -8.502 1.00 90.25 114 TYR A C 1
ATOM 896 O O . TYR A 1 114 ? 9.161 12.425 -7.896 1.00 90.25 114 TYR A O 1
ATOM 904 N N . ALA A 1 115 ? 6.923 12.499 -7.913 1.00 89.38 115 ALA A N 1
ATOM 905 C CA . ALA A 1 115 ? 6.707 11.961 -6.573 1.00 89.38 115 ALA A CA 1
ATOM 906 C C . ALA A 1 115 ? 5.275 11.426 -6.466 1.00 89.38 115 ALA A C 1
ATOM 908 O O . ALA A 1 115 ? 4.369 11.938 -7.121 1.00 89.38 115 ALA A O 1
ATOM 909 N N . THR A 1 116 ? 5.054 10.401 -5.639 1.00 90.25 116 THR A N 1
ATOM 910 C CA . THR A 1 116 ? 3.707 9.839 -5.470 1.00 90.25 116 THR A CA 1
ATOM 911 C C . THR A 1 116 ? 2.895 10.649 -4.452 1.00 90.25 116 THR A C 1
ATOM 913 O O . THR A 1 116 ? 3.338 10.895 -3.327 1.00 90.25 116 THR A O 1
ATOM 916 N N . ASN A 1 117 ? 1.690 11.077 -4.838 1.00 85.75 117 ASN A N 1
ATOM 917 C CA . ASN A 1 117 ? 0.760 11.778 -3.947 1.00 85.75 117 ASN A CA 1
ATOM 918 C C . ASN A 1 117 ? -0.131 10.784 -3.188 1.00 85.75 117 ASN A C 1
ATOM 920 O O . ASN A 1 117 ? 0.052 10.527 -2.001 1.00 85.75 117 ASN A O 1
ATOM 924 N N . GLY A 1 118 ? -1.082 10.187 -3.901 1.00 88.81 118 GLY A N 1
ATOM 925 C CA . GLY A 1 118 ? -1.982 9.156 -3.404 1.00 88.81 118 GLY A CA 1
ATOM 926 C C . GLY A 1 118 ? -1.947 7.957 -4.333 1.00 88.81 118 GLY A C 1
ATOM 927 O O . GLY A 1 118 ? -1.686 8.101 -5.531 1.00 88.81 118 GLY A O 1
ATOM 928 N N . ILE A 1 119 ? -2.190 6.780 -3.772 1.00 94.12 119 ILE A N 1
ATOM 929 C CA . ILE A 1 119 ? -2.305 5.540 -4.531 1.00 94.12 119 ILE A CA 1
ATOM 930 C C . ILE A 1 119 ? -3.690 4.969 -4.274 1.00 94.12 119 ILE A C 1
ATOM 932 O O . ILE A 1 119 ? -4.076 4.794 -3.120 1.00 94.12 119 ILE A O 1
ATOM 936 N N . TYR A 1 120 ? -4.416 4.687 -5.349 1.00 95.38 120 TYR A N 1
ATOM 937 C CA . TYR A 1 120 ? -5.735 4.068 -5.300 1.00 95.38 120 TYR A CA 1
ATOM 938 C C . TYR A 1 120 ? -5.653 2.675 -5.904 1.00 95.38 120 TYR A C 1
ATOM 940 O O . TYR A 1 120 ? -5.066 2.492 -6.971 1.00 95.38 120 TYR A O 1
ATOM 948 N N . LEU A 1 121 ? -6.233 1.707 -5.206 1.00 96.81 121 LEU A N 1
ATOM 949 C CA . LEU A 1 121 ? -6.265 0.312 -5.616 1.00 96.81 121 LEU A CA 1
ATOM 950 C C . LEU A 1 121 ? -7.698 -0.051 -6.018 1.00 96.81 121 LEU A C 1
ATOM 952 O O . LEU A 1 121 ? -8.617 0.101 -5.215 1.00 96.81 121 LEU A O 1
ATOM 956 N N . ASP A 1 122 ? -7.877 -0.504 -7.257 1.00 96.88 122 ASP A N 1
ATOM 957 C CA . ASP A 1 122 ? -9.096 -1.168 -7.717 1.00 96.88 122 ASP A CA 1
ATOM 958 C C . ASP A 1 122 ? -8.854 -2.679 -7.646 1.00 96.88 122 ASP A C 1
ATOM 960 O O . ASP A 1 122 ? -8.307 -3.296 -8.563 1.00 96.88 122 ASP A O 1
ATOM 964 N N . ASP A 1 123 ? -9.240 -3.263 -6.512 1.00 94.25 123 ASP A N 1
ATOM 965 C CA . ASP A 1 123 ? -9.098 -4.693 -6.234 1.00 94.25 123 ASP A CA 1
ATOM 966 C C . ASP A 1 123 ? -9.874 -5.579 -7.209 1.00 94.25 123 ASP A C 1
ATOM 968 O O . ASP A 1 123 ? -9.482 -6.719 -7.453 1.00 94.25 123 ASP A O 1
ATOM 972 N N . GLU A 1 124 ? -11.002 -5.099 -7.732 1.00 95.81 124 GLU A N 1
ATOM 973 C CA . GLU A 1 124 ? -11.854 -5.907 -8.604 1.00 95.81 124 GLU A CA 1
ATOM 974 C C . GLU A 1 124 ? -11.231 -6.065 -9.987 1.00 95.81 124 GLU A C 1
ATOM 976 O O . GLU A 1 124 ? -11.344 -7.133 -10.594 1.00 95.81 124 GLU A O 1
ATOM 981 N N . LYS A 1 125 ? -10.546 -5.023 -10.469 1.00 96.50 125 LYS A N 1
ATOM 982 C CA . LYS A 1 125 ? -9.840 -5.049 -11.757 1.00 96.50 125 LYS A CA 1
ATOM 983 C C . LYS A 1 125 ? -8.354 -5.389 -11.647 1.00 96.50 125 LYS A C 1
ATOM 985 O O . LYS A 1 125 ? -7.721 -5.644 -12.668 1.00 96.50 125 LYS A O 1
ATOM 990 N N . GLY A 1 126 ? -7.794 -5.407 -10.438 1.00 93.69 126 GLY A N 1
ATOM 991 C CA . GLY A 1 126 ? -6.356 -5.578 -10.225 1.00 93.69 126 GLY A CA 1
ATOM 992 C C . GLY A 1 126 ? -5.540 -4.390 -10.743 1.00 93.69 126 GLY A C 1
ATOM 993 O O . GLY A 1 126 ? -4.399 -4.560 -11.177 1.00 93.69 126 GLY A O 1
ATOM 994 N N . GLU A 1 127 ? -6.128 -3.193 -10.728 1.00 96.00 127 GLU A N 1
ATOM 995 C CA . GLU A 1 127 ? -5.514 -1.966 -11.233 1.00 96.00 127 GLU A CA 1
ATOM 996 C C . GLU A 1 127 ? -5.048 -1.079 -10.077 1.00 96.00 127 GLU A C 1
ATOM 998 O O . GLU A 1 127 ? -5.683 -0.992 -9.026 1.00 96.00 127 GLU A O 1
ATOM 1003 N N . MET A 1 128 ? -3.931 -0.380 -10.280 1.00 95.12 128 MET A N 1
ATOM 1004 C CA . MET A 1 128 ? -3.400 0.578 -9.315 1.00 95.12 128 MET A CA 1
ATOM 1005 C C . MET A 1 128 ? -3.163 1.922 -9.997 1.00 95.12 128 MET A C 1
ATOM 1007 O O . MET A 1 128 ? -2.399 2.017 -10.959 1.00 95.12 128 MET A O 1
ATOM 1011 N N . PHE A 1 129 ? -3.780 2.969 -9.457 1.00 95.25 129 PHE A N 1
ATOM 1012 C CA . PHE A 1 129 ? -3.660 4.338 -9.945 1.00 95.25 129 PHE A CA 1
ATOM 1013 C C . PHE A 1 129 ? -2.717 5.119 -9.039 1.00 95.25 129 PHE A C 1
ATOM 1015 O O . PHE A 1 129 ? -2.943 5.230 -7.832 1.00 95.25 129 PHE A O 1
ATOM 1022 N N . VAL A 1 130 ? -1.658 5.674 -9.625 1.00 94.56 130 VAL A N 1
ATOM 1023 C CA . VAL A 1 130 ? -0.632 6.426 -8.900 1.00 94.56 130 VAL A CA 1
ATOM 1024 C C . VAL A 1 130 ? -0.762 7.900 -9.254 1.00 94.56 130 VAL A C 1
ATOM 1026 O O . VAL A 1 130 ? -0.525 8.297 -10.393 1.00 94.56 130 VAL A O 1
ATOM 1029 N N . GLY A 1 131 ? -1.142 8.718 -8.275 1.00 92.00 131 GLY A N 1
ATOM 1030 C CA . GLY A 1 131 ? -1.157 10.168 -8.427 1.00 92.00 131 GLY A CA 1
ATOM 1031 C C . GLY A 1 131 ? 0.265 10.723 -8.450 1.00 92.00 131 GLY A C 1
ATOM 1032 O O . GLY A 1 131 ? 1.056 10.418 -7.556 1.00 92.00 131 GLY A O 1
ATOM 1033 N N . ASN A 1 132 ? 0.565 11.553 -9.445 1.00 90.31 132 ASN A N 1
ATOM 1034 C CA . ASN A 1 132 ? 1.830 12.273 -9.566 1.00 90.31 132 ASN A CA 1
ATOM 1035 C C . ASN A 1 132 ? 1.693 13.700 -9.003 1.00 90.31 132 ASN A C 1
ATOM 1037 O O . ASN A 1 132 ? 0.659 14.336 -9.225 1.00 90.31 132 ASN A O 1
ATOM 1041 N N . LEU A 1 133 ? 2.708 14.172 -8.273 1.00 83.44 133 LEU A N 1
ATOM 1042 C CA . LEU A 1 133 ? 2.836 15.562 -7.807 1.00 83.44 133 LEU A CA 1
ATOM 1043 C C . LEU A 1 133 ? 3.472 16.471 -8.862 1.00 83.44 133 LEU A C 1
ATOM 1045 O O . LEU A 1 133 ? 4.427 16.018 -9.533 1.00 83.44 133 LEU A O 1
#

Foldseek 3Di:
DDDDDDDDDDDDDDDDPPPPDPPPPPVPDPDDDDDPVDDDDDDDDDVVVVDDDDDADADDDPVPDEPFAWQDDAPFWTWGAHPFQQQQWIWIATPNNYGDDIDHQCDDDPPHAVGFDHWDADNVVRDIDTDHD

Solvent-accessible surface area (backbone atoms only — not comparable to full-atom values): 8959 Å² total; per-residue (Å²): 137,88,84,84,91,90,82,87,84,91,82,85,91,80,88,75,88,75,79,74,81,74,73,77,76,66,76,73,68,89,70,87,82,82,67,85,89,59,92,72,84,87,75,90,77,58,64,70,83,76,40,94,80,82,88,67,65,66,53,74,46,97,88,46,76,70,74,69,40,73,57,44,79,52,95,64,34,30,37,29,29,40,77,85,14,78,82,24,49,39,40,34,22,33,77,71,19,45,74,71,48,78,48,69,47,61,39,88,56,88,94,36,27,64,22,56,68,52,54,48,73,41,69,90,78,73,44,75,49,76,37,63,100

Nearest PDB structures (foldseek):
  4raa-assembly1_A-2  TM=7.521E-01  e=1.532E-03  Bacteroides fragilis NCTC 9343
  7qrw-assembly1_A  TM=8.371E-01  e=4.105E-02  Homo sapiens

Radius of gyration: 36.53 Å; Cα contacts (8 Å, |Δi|>4): 170; chains: 1; bounding box: 119×34×55 Å

pLDDT: mean 82.9, std 19.4, range [36.12, 98.5]

Organism: Parabacteroides distasonis (NCBI:txid823)

Secondary structure (DSSP, 8-state):
-----------------------------------TTSPPPPPP--GGGTS-----PPP--TT-----EEEEE-SSEEEEE-GGGTT-EEEEEETT--EEEEEE-BSSSTT-BSSEEEEEEETTTTEEEEEE-